Protein AF-A0A3Q4N212-F1 (afdb_monomer_lite)

Organism: Neolamprologus brichardi (NCBI:txid32507)

pLDDT: mean 92.21, std 10.9, range [48.84, 98.31]

InterPro domains:
  IPR009072 Histone-fold [G3DSA:1.10.20.10] (1-96)
  IPR009072 Histone-fold [SSF47113] (2-69)
  IPR029003 CENP-S/Mhf1 [PF15630] (1-73)

Sequence (104 aa):
RLKAAVHYTVDRLCQKIGEDHRRPLSRQAIAAIAETTFRQIFAKDLEAFARHAKRSIVSVDDVKLVARRSTALSIHIQNKSDELTQEHMSLKKKTTAKRKNTET

Foldseek 3Di:
DVLVVLLVVLQVVQVVVCVVVVHHDDPVVSSVVSVCVVPDDLVVQQCVVCVVVVHRDGDLVSVLVVQVVDPVSSVVSVVVVVVVVVVVVVVVVVVVVVVVVVVD

Radius of gyration: 19.39 Å; chains: 1; bounding box: 55×32×46 Å

Structure (mmCIF, N/CA/C/O backbone):
data_AF-A0A3Q4N212-F1
#
_entry.id   AF-A0A3Q4N212-F1
#
loop_
_atom_site.group_PDB
_atom_site.id
_atom_site.type_symbol
_atom_site.label_atom_id
_atom_site.label_alt_id
_atom_site.label_comp_id
_atom_site.label_asym_id
_atom_site.label_entity_id
_atom_site.label_seq_id
_atom_site.pdbx_PDB_ins_code
_atom_site.Cartn_x
_atom_site.Cartn_y
_atom_site.Cartn_z
_atom_site.occupancy
_atom_site.B_iso_or_equiv
_atom_site.auth_seq_id
_atom_site.auth_comp_id
_atom_site.auth_asym_id
_atom_site.auth_atom_id
_atom_site.pdbx_PDB_model_num
ATOM 1 N N . ARG A 1 1 ? -4.250 -17.878 -5.297 1.00 90.06 1 ARG A N 1
ATOM 2 C CA . ARG A 1 1 ? -5.292 -16.887 -5.681 1.00 90.06 1 ARG A CA 1
ATOM 3 C C . ARG A 1 1 ? -4.896 -15.442 -5.358 1.00 90.06 1 ARG A C 1
ATOM 5 O O . ARG A 1 1 ? -4.750 -14.674 -6.293 1.00 90.06 1 ARG A O 1
ATOM 12 N N . LEU A 1 2 ? -4.666 -15.068 -4.089 1.00 93.69 2 LEU A N 1
ATOM 13 C CA . LEU A 1 2 ? -4.344 -13.675 -3.710 1.00 93.69 2 LEU A CA 1
ATOM 14 C C . LEU A 1 2 ? -3.071 -13.130 -4.379 1.00 93.69 2 LEU A C 1
ATOM 16 O O . LEU A 1 2 ? -3.114 -12.058 -4.966 1.00 93.69 2 LEU A O 1
ATOM 20 N N . LYS A 1 3 ? -1.972 -13.899 -4.380 1.00 94.94 3 LYS A N 1
ATOM 21 C CA . LYS A 1 3 ? -0.724 -13.506 -5.063 1.00 94.94 3 LYS A CA 1
ATOM 22 C C . LYS A 1 3 ? -0.922 -13.203 -6.554 1.00 94.94 3 LYS A C 1
ATOM 24 O O . LYS A 1 3 ? -0.390 -12.219 -7.043 1.00 94.94 3 LYS A O 1
ATOM 29 N N . ALA A 1 4 ? -1.715 -14.015 -7.257 1.00 96.19 4 ALA A N 1
ATOM 30 C CA . ALA A 1 4 ? -1.998 -13.813 -8.678 1.00 96.19 4 ALA A CA 1
ATOM 31 C C . ALA A 1 4 ? -2.825 -12.539 -8.925 1.00 96.19 4 ALA A C 1
ATOM 33 O O . ALA A 1 4 ? -2.525 -11.790 -9.847 1.00 96.19 4 ALA A O 1
ATOM 34 N N . ALA A 1 5 ? -3.813 -12.253 -8.068 1.00 97.12 5 ALA A N 1
ATOM 35 C CA . ALA A 1 5 ? -4.574 -11.004 -8.130 1.00 97.12 5 ALA A CA 1
ATOM 36 C C . ALA A 1 5 ? -3.694 -9.772 -7.851 1.00 97.12 5 ALA A C 1
ATOM 38 O O . ALA A 1 5 ? -3.799 -8.775 -8.559 1.00 97.12 5 ALA A O 1
ATOM 39 N N . VAL A 1 6 ? -2.789 -9.852 -6.865 1.00 96.94 6 VAL A N 1
ATOM 40 C CA . VAL A 1 6 ? -1.800 -8.790 -6.603 1.00 96.94 6 VAL A CA 1
ATOM 41 C C . VAL A 1 6 ? -0.896 -8.594 -7.817 1.00 96.94 6 VAL A C 1
ATOM 43 O O . VAL A 1 6 ? -0.750 -7.469 -8.278 1.00 96.94 6 VAL A O 1
ATOM 46 N N . HIS A 1 7 ? -0.347 -9.677 -8.372 1.00 97.62 7 HIS A N 1
ATOM 47 C CA . HIS A 1 7 ? 0.514 -9.617 -9.551 1.00 97.62 7 HIS A CA 1
ATOM 48 C C . HIS A 1 7 ? -0.194 -8.983 -10.752 1.00 97.62 7 HIS A C 1
ATOM 50 O O . HIS A 1 7 ? 0.388 -8.132 -11.411 1.00 97.62 7 HIS A O 1
ATOM 56 N N . TYR A 1 8 ? -1.456 -9.339 -11.005 1.00 97.88 8 TYR A N 1
ATOM 57 C CA . TYR A 1 8 ? -2.258 -8.732 -12.068 1.00 97.88 8 TYR A CA 1
ATOM 58 C C . TYR A 1 8 ? -2.411 -7.214 -11.890 1.00 97.88 8 TYR A C 1
ATOM 60 O O . TYR A 1 8 ? -2.197 -6.450 -12.828 1.00 97.88 8 TYR A O 1
ATOM 68 N N . THR A 1 9 ? -2.742 -6.750 -10.682 1.00 98.12 9 THR A N 1
ATOM 69 C CA . THR A 1 9 ? -2.874 -5.309 -10.418 1.00 98.12 9 THR A CA 1
ATOM 70 C C . THR A 1 9 ? -1.532 -4.586 -10.528 1.00 98.12 9 THR A C 1
ATOM 72 O O . THR A 1 9 ? -1.477 -3.496 -11.094 1.00 98.12 9 THR A O 1
ATOM 75 N N . VAL A 1 10 ? -0.449 -5.187 -10.025 1.00 97.94 10 VAL A N 1
ATOM 76 C CA . VAL A 1 10 ? 0.909 -4.631 -10.138 1.00 97.94 10 VAL A CA 1
ATOM 77 C C . VAL A 1 10 ? 1.330 -4.521 -11.600 1.00 97.94 10 VAL A C 1
ATOM 79 O O . VAL A 1 10 ? 1.796 -3.461 -12.000 1.00 97.94 10 VAL A O 1
ATOM 82 N N . ASP A 1 11 ? 1.095 -5.554 -12.409 1.00 97.81 11 ASP A N 1
ATOM 83 C CA . ASP A 1 11 ? 1.368 -5.543 -13.849 1.00 97.81 11 ASP A CA 1
ATOM 84 C C . ASP A 1 11 ? 0.656 -4.375 -14.545 1.00 97.81 11 ASP A C 1
ATOM 86 O O . ASP A 1 11 ? 1.301 -3.578 -15.223 1.00 97.81 11 ASP A O 1
ATOM 90 N N . ARG A 1 12 ? -0.641 -4.167 -14.279 1.00 98.06 12 ARG A N 1
ATOM 91 C CA . ARG A 1 12 ? -1.390 -3.032 -14.850 1.00 98.06 12 ARG A CA 1
ATOM 92 C C . ARG A 1 12 ? -0.843 -1.665 -14.436 1.00 98.06 12 ARG A C 1
ATOM 94 O O . ARG A 1 12 ? -0.806 -0.749 -15.255 1.00 98.06 12 ARG A O 1
ATOM 101 N N . LEU A 1 13 ? -0.437 -1.504 -13.176 1.00 97.81 13 LEU A N 1
ATOM 102 C CA . LEU A 1 13 ? 0.161 -0.253 -12.699 1.00 97.81 13 LEU A CA 1
ATOM 103 C C . LEU A 1 13 ? 1.539 -0.019 -13.333 1.00 97.81 13 LEU A C 1
ATOM 105 O O . LEU A 1 13 ? 1.831 1.092 -13.769 1.00 97.81 13 LEU A O 1
ATOM 109 N N . CYS A 1 14 ? 2.363 -1.064 -13.430 1.00 97.56 14 CYS A N 1
ATOM 110 C CA . CYS A 1 14 ? 3.670 -1.005 -14.075 1.00 97.56 14 CYS A CA 1
ATOM 111 C C . CYS A 1 14 ? 3.567 -0.727 -15.578 1.00 97.56 14 CYS A C 1
ATOM 113 O O . CYS A 1 14 ? 4.398 0.013 -16.093 1.00 97.56 14 CYS A O 1
ATOM 115 N N . GLN A 1 15 ? 2.560 -1.265 -16.271 1.00 96.38 15 GLN A N 1
ATOM 116 C CA . GLN A 1 15 ? 2.294 -0.954 -17.680 1.00 96.38 15 GLN A CA 1
ATOM 117 C C . GLN A 1 15 ? 1.990 0.531 -17.863 1.00 96.38 15 GLN A C 1
ATOM 119 O O . GLN A 1 15 ? 2.669 1.185 -18.646 1.00 96.38 15 GLN A O 1
ATOM 124 N N . LYS A 1 16 ? 1.071 1.087 -17.063 1.00 97.06 16 LYS A N 1
ATOM 125 C CA . LYS A 1 16 ? 0.743 2.518 -17.111 1.00 97.06 16 LYS A CA 1
ATOM 126 C C . LYS A 1 16 ? 1.972 3.402 -16.869 1.00 97.06 16 LYS A C 1
ATOM 128 O O . LYS A 1 16 ? 2.241 4.313 -17.638 1.00 97.06 16 LYS A O 1
ATOM 133 N N . ILE A 1 17 ? 2.758 3.096 -15.834 1.00 96.25 17 ILE A N 1
ATOM 134 C CA . ILE A 1 17 ? 4.009 3.819 -15.547 1.00 96.25 17 ILE A CA 1
ATOM 135 C C . ILE A 1 17 ? 5.002 3.659 -16.710 1.00 96.25 17 ILE A C 1
ATOM 137 O O . ILE A 1 17 ? 5.666 4.615 -17.104 1.00 96.25 17 ILE A O 1
ATOM 141 N N . GLY A 1 18 ? 5.114 2.459 -17.279 1.00 95.38 18 GLY A N 1
ATOM 142 C CA . GLY A 1 18 ? 5.997 2.193 -18.408 1.00 95.38 18 GLY A CA 1
ATOM 143 C C . GLY A 1 18 ? 5.607 2.962 -19.670 1.00 95.38 18 GLY A C 1
ATOM 144 O O . GLY A 1 18 ? 6.490 3.417 -20.392 1.00 95.38 18 GLY A O 1
ATOM 145 N N . GLU A 1 19 ? 4.312 3.153 -19.910 1.00 95.75 19 GLU A N 1
ATOM 146 C CA . GLU A 1 19 ? 3.779 3.995 -20.985 1.00 95.75 19 GLU A CA 1
ATOM 147 C C . GLU A 1 19 ? 4.0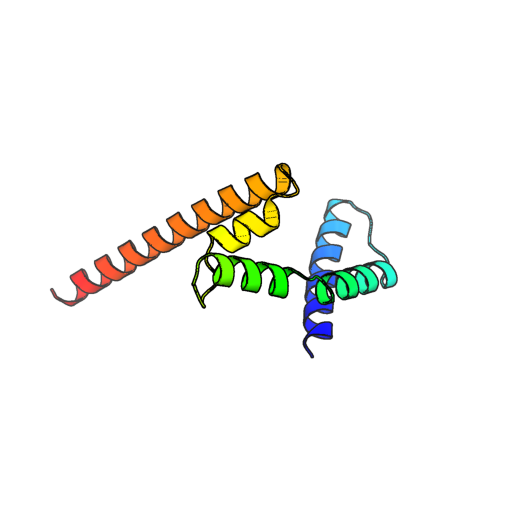74 5.478 -20.723 1.00 95.75 19 GLU A C 1
ATOM 149 O O . GLU A 1 19 ? 4.696 6.129 -21.568 1.00 95.75 19 GLU A O 1
ATOM 154 N N . ASP A 1 20 ? 3.731 5.981 -19.531 1.00 96.62 20 ASP A N 1
ATOM 155 C CA . ASP A 1 20 ? 3.938 7.379 -19.120 1.00 96.62 20 ASP A CA 1
ATOM 156 C C . ASP A 1 20 ? 5.419 7.793 -19.235 1.00 96.62 20 ASP A C 1
ATOM 158 O O . ASP A 1 20 ? 5.745 8.896 -19.681 1.00 96.62 20 ASP A O 1
ATOM 162 N N . HIS A 1 21 ? 6.338 6.883 -18.895 1.00 95.12 21 HIS A N 1
ATOM 163 C CA . HIS A 1 21 ? 7.784 7.111 -18.951 1.00 95.12 21 HIS A CA 1
ATOM 164 C C . HIS A 1 21 ? 8.462 6.581 -20.227 1.00 95.12 21 HIS A C 1
ATOM 166 O O . HIS A 1 21 ? 9.689 6.669 -20.342 1.00 95.12 21 HIS A O 1
ATOM 172 N N . ARG A 1 22 ? 7.698 6.022 -21.180 1.00 94.81 22 ARG A N 1
ATOM 173 C CA . ARG A 1 22 ? 8.197 5.371 -22.412 1.00 94.81 22 ARG A CA 1
ATOM 174 C C . ARG A 1 22 ? 9.307 4.345 -22.154 1.00 94.81 22 ARG A C 1
ATOM 176 O O . ARG A 1 22 ? 10.268 4.229 -22.917 1.00 94.81 22 ARG A O 1
ATOM 183 N N . ARG A 1 23 ? 9.200 3.614 -21.046 1.00 95.19 23 ARG A N 1
ATOM 184 C CA . ARG A 1 23 ? 10.180 2.627 -20.596 1.00 95.19 23 ARG A CA 1
ATOM 185 C C . ARG A 1 23 ? 9.462 1.433 -19.963 1.00 95.19 23 ARG A C 1
ATOM 187 O O . ARG A 1 23 ? 9.124 1.494 -18.781 1.00 95.19 23 ARG A O 1
ATOM 194 N N . PRO A 1 24 ? 9.238 0.340 -20.710 1.00 93.12 24 PRO A N 1
ATOM 195 C CA . PRO A 1 24 ? 8.569 -0.831 -20.164 1.00 93.12 24 PRO A CA 1
ATOM 196 C C . PRO A 1 24 ? 9.428 -1.499 -19.083 1.00 93.12 24 PRO A C 1
ATOM 198 O O . PRO A 1 24 ? 10.655 -1.565 -19.190 1.00 93.12 24 PRO A O 1
ATOM 201 N N . LEU A 1 25 ? 8.772 -2.019 -18.045 1.00 95.88 25 LEU A N 1
ATOM 202 C CA . LEU A 1 25 ? 9.420 -2.833 -17.020 1.00 95.88 25 LEU A CA 1
ATOM 203 C C . LEU A 1 25 ? 9.515 -4.291 -17.486 1.00 95.88 25 LEU A C 1
ATOM 205 O O . LEU A 1 25 ? 8.627 -4.801 -18.169 1.00 95.88 25 LEU A O 1
ATOM 209 N N . SER A 1 26 ? 10.587 -4.983 -17.096 1.00 97.56 26 SER A N 1
ATOM 210 C CA . SER A 1 26 ? 10.729 -6.411 -17.386 1.00 97.56 26 SER A CA 1
ATOM 211 C C . SER A 1 26 ? 9.733 -7.243 -16.574 1.00 97.56 26 SER A C 1
ATOM 213 O O . SER A 1 26 ? 9.337 -6.873 -15.466 1.00 97.56 26 SER A O 1
ATOM 215 N N . ARG A 1 27 ? 9.370 -8.423 -17.090 1.00 96.88 27 ARG A N 1
ATOM 216 C CA . ARG A 1 27 ? 8.465 -9.354 -16.391 1.00 96.88 27 ARG A CA 1
ATOM 217 C C . ARG A 1 27 ? 8.999 -9.747 -15.012 1.00 96.88 27 ARG A C 1
ATOM 219 O O . ARG A 1 27 ? 8.232 -9.885 -14.066 1.00 96.88 27 ARG A O 1
ATOM 226 N N . GLN A 1 28 ? 10.317 -9.887 -14.891 1.00 97.94 28 GLN A N 1
ATOM 227 C CA . GLN A 1 28 ? 11.000 -10.215 -13.643 1.00 97.94 28 GLN A CA 1
ATOM 228 C C . GLN A 1 28 ? 10.903 -9.066 -12.632 1.00 97.94 28 GLN A C 1
ATOM 230 O O . GLN A 1 28 ? 10.661 -9.318 -11.454 1.00 97.94 28 GLN A O 1
ATOM 235 N N . ALA A 1 29 ? 11.034 -7.810 -13.080 1.00 97.56 29 ALA A N 1
ATOM 236 C CA . ALA A 1 29 ? 10.866 -6.645 -12.212 1.00 97.56 29 ALA A CA 1
ATOM 237 C C . ALA A 1 29 ? 9.426 -6.543 -11.687 1.00 97.56 29 ALA A C 1
ATOM 239 O O . ALA A 1 29 ? 9.220 -6.344 -10.493 1.00 97.56 29 ALA A O 1
ATOM 240 N N . ILE A 1 30 ? 8.432 -6.756 -12.554 1.00 97.81 30 ILE A N 1
ATOM 241 C CA . ILE A 1 30 ? 7.010 -6.764 -12.175 1.00 97.81 30 ILE A CA 1
ATOM 242 C C . ILE A 1 30 ? 6.731 -7.864 -11.139 1.00 97.81 30 ILE A C 1
ATOM 244 O O . ILE A 1 30 ? 6.118 -7.596 -10.103 1.00 97.81 30 ILE A O 1
ATOM 248 N N . ALA A 1 31 ? 7.246 -9.076 -11.364 1.00 97.56 31 ALA A N 1
ATOM 249 C CA . ALA A 1 31 ? 7.113 -10.181 -10.418 1.00 97.56 31 ALA A CA 1
ATOM 250 C C . ALA A 1 31 ? 7.757 -9.861 -9.057 1.00 97.56 31 ALA A C 1
ATOM 252 O O . ALA A 1 31 ? 7.132 -10.070 -8.015 1.00 97.56 31 ALA A O 1
ATOM 253 N N . ALA A 1 32 ? 8.962 -9.284 -9.051 1.00 97.88 32 ALA A N 1
ATOM 254 C CA . ALA A 1 32 ? 9.657 -8.890 -7.826 1.00 97.88 32 ALA A CA 1
ATOM 255 C C . ALA A 1 32 ? 8.900 -7.805 -7.038 1.00 97.88 32 ALA A C 1
ATOM 257 O O . ALA A 1 32 ? 8.801 -7.884 -5.808 1.00 97.88 32 ALA A O 1
ATOM 258 N N . ILE A 1 33 ? 8.313 -6.821 -7.730 1.00 97.38 33 ILE A N 1
ATOM 259 C CA . ILE A 1 33 ? 7.462 -5.801 -7.103 1.00 97.38 33 ILE A CA 1
ATOM 260 C C . ILE A 1 33 ? 6.239 -6.473 -6.476 1.00 97.38 33 ILE A C 1
ATOM 262 O O . ILE A 1 33 ? 5.963 -6.251 -5.300 1.00 97.38 33 ILE A O 1
ATOM 266 N N . ALA A 1 34 ? 5.555 -7.358 -7.208 1.00 97.44 34 ALA A N 1
ATOM 267 C CA . ALA A 1 34 ? 4.381 -8.064 -6.701 1.00 97.44 34 ALA A CA 1
ATOM 268 C C . ALA A 1 34 ? 4.688 -8.916 -5.457 1.00 97.44 34 ALA A C 1
ATOM 270 O O . ALA A 1 34 ? 3.917 -8.916 -4.494 1.00 97.44 34 ALA A O 1
ATOM 271 N N . GLU A 1 35 ? 5.827 -9.610 -5.436 1.00 96.12 35 GLU A N 1
ATOM 272 C CA . GLU A 1 35 ? 6.272 -10.360 -4.261 1.00 96.12 35 GLU A CA 1
ATOM 273 C C . GLU A 1 35 ? 6.612 -9.465 -3.069 1.00 96.12 35 GLU A C 1
ATOM 275 O O . GLU A 1 35 ? 6.350 -9.843 -1.924 1.00 96.12 35 GLU A O 1
ATOM 280 N N . THR A 1 36 ? 7.204 -8.299 -3.325 1.00 96.38 36 THR A N 1
ATOM 281 C CA . THR A 1 36 ? 7.527 -7.312 -2.287 1.00 96.38 36 THR A CA 1
ATOM 282 C C . THR A 1 36 ? 6.246 -6.736 -1.689 1.00 96.38 36 THR A C 1
ATOM 284 O O . THR A 1 36 ? 6.077 -6.755 -0.472 1.00 96.38 36 THR A O 1
ATOM 287 N N . THR A 1 37 ? 5.286 -6.334 -2.527 1.00 95.88 37 THR A N 1
ATOM 288 C CA . THR A 1 37 ? 3.968 -5.854 -2.089 1.00 95.88 37 THR A CA 1
ATOM 289 C C . THR A 1 37 ? 3.228 -6.905 -1.264 1.00 95.88 37 THR A C 1
ATOM 291 O O . THR A 1 37 ? 2.653 -6.573 -0.231 1.00 95.88 37 THR A O 1
ATOM 294 N N . PHE A 1 38 ? 3.268 -8.180 -1.667 1.00 94.31 38 PHE A N 1
ATOM 295 C CA . PHE A 1 38 ? 2.598 -9.256 -0.932 1.00 94.31 38 PHE A CA 1
ATOM 296 C C . PHE A 1 38 ? 3.231 -9.535 0.441 1.00 94.31 38 PHE A C 1
ATOM 298 O O . PHE A 1 38 ? 2.531 -9.942 1.365 1.00 94.31 38 PHE A O 1
ATOM 305 N N . ARG A 1 39 ? 4.548 -9.339 0.584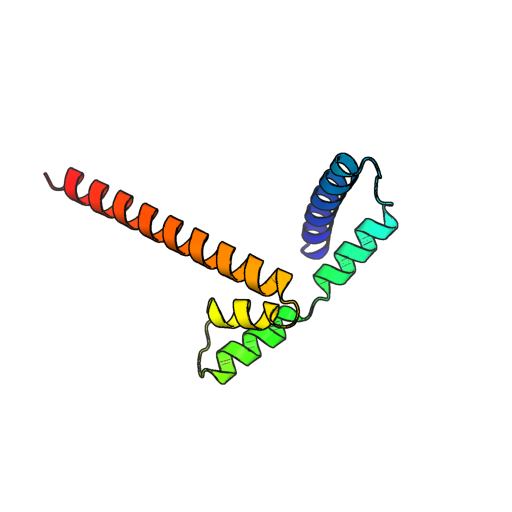 1.00 92.00 39 ARG A N 1
ATOM 306 C CA . ARG A 1 39 ? 5.282 -9.558 1.844 1.00 92.00 39 ARG A CA 1
ATOM 307 C C . ARG A 1 39 ? 5.231 -8.372 2.808 1.00 92.00 39 ARG A C 1
ATOM 309 O O . ARG A 1 39 ? 5.692 -8.502 3.940 1.00 92.00 39 ARG A O 1
ATOM 316 N N . GLN A 1 40 ? 4.701 -7.232 2.378 1.00 84.69 40 GLN A N 1
ATOM 317 C CA . GLN A 1 40 ? 4.741 -5.996 3.146 1.00 84.69 40 GLN A CA 1
ATOM 318 C C . GLN A 1 40 ? 4.013 -6.125 4.496 1.00 84.69 40 GLN A C 1
ATOM 320 O O . GLN A 1 40 ? 2.905 -6.648 4.589 1.00 84.69 40 GLN A O 1
ATOM 325 N N . ILE A 1 41 ? 4.639 -5.613 5.557 1.00 83.06 41 ILE A N 1
ATOM 326 C CA . ILE A 1 41 ? 4.255 -5.890 6.954 1.00 83.06 41 ILE A CA 1
ATOM 327 C C . ILE A 1 41 ? 3.148 -4.989 7.526 1.00 83.06 41 ILE A C 1
ATOM 329 O O . ILE A 1 41 ? 2.850 -5.082 8.716 1.00 83.06 41 ILE A O 1
ATOM 333 N N . PHE A 1 42 ? 2.499 -4.156 6.706 1.00 92.19 42 PHE A N 1
ATOM 334 C CA . PHE A 1 42 ? 1.569 -3.125 7.188 1.00 92.19 42 PHE A CA 1
ATOM 335 C C . PHE A 1 42 ? 0.426 -3.664 8.058 1.00 92.19 42 PHE A C 1
ATOM 337 O O . PHE A 1 42 ? -0.009 -2.977 8.973 1.00 92.19 42 PHE A O 1
ATOM 344 N N . ALA A 1 43 ? -0.041 -4.893 7.822 1.00 94.00 43 ALA A N 1
ATOM 345 C CA . ALA A 1 43 ? -1.119 -5.484 8.614 1.00 94.00 43 ALA A CA 1
ATOM 346 C C . ALA A 1 43 ? -0.778 -5.584 10.113 1.00 94.00 43 ALA A C 1
ATOM 348 O O . ALA A 1 43 ? -1.622 -5.276 10.951 1.00 94.00 43 ALA A O 1
ATOM 349 N N . LYS A 1 44 ? 0.463 -5.966 10.451 1.00 95.56 44 LYS A N 1
ATOM 350 C CA . LYS A 1 44 ? 0.904 -6.095 11.849 1.00 95.56 44 LYS A CA 1
ATOM 351 C C . LYS A 1 44 ? 1.039 -4.733 12.523 1.00 95.56 44 LYS A C 1
ATOM 353 O O . LYS A 1 44 ? 0.664 -4.585 13.682 1.00 95.56 44 LYS A O 1
ATOM 358 N N . ASP A 1 45 ? 1.539 -3.745 11.785 1.00 95.75 45 ASP A N 1
ATOM 359 C CA . ASP A 1 45 ? 1.672 -2.376 12.283 1.00 95.75 45 ASP A CA 1
ATOM 360 C C . ASP A 1 45 ? 0.290 -1.766 12.565 1.00 95.75 45 ASP A C 1
ATOM 362 O O . ASP A 1 45 ? 0.065 -1.223 13.644 1.00 95.75 45 ASP A O 1
ATOM 366 N N . LEU A 1 46 ? -0.666 -1.931 11.642 1.00 97.56 46 LEU A N 1
ATOM 367 C CA . LEU A 1 46 ? -2.042 -1.449 11.806 1.00 97.56 46 LEU A CA 1
ATOM 368 C C . LEU A 1 46 ? -2.743 -2.089 13.011 1.00 97.56 46 LEU A C 1
ATOM 370 O O . LEU A 1 46 ? -3.389 -1.390 13.791 1.00 97.56 46 LEU A O 1
ATOM 374 N N . GLU A 1 47 ? -2.591 -3.403 13.192 1.00 97.25 47 GLU A N 1
ATOM 375 C CA . GLU A 1 47 ? -3.118 -4.113 14.360 1.00 97.25 47 GLU A CA 1
ATOM 376 C C . GLU A 1 47 ? -2.505 -3.576 15.663 1.00 97.25 47 GLU A C 1
ATOM 378 O O . GLU A 1 47 ? -3.216 -3.320 16.638 1.00 97.25 47 GLU A O 1
ATOM 383 N N . ALA A 1 48 ? -1.185 -3.365 15.681 1.00 97.50 48 ALA A N 1
ATOM 384 C CA . ALA A 1 48 ? -0.485 -2.836 16.843 1.00 97.50 48 ALA A CA 1
ATOM 385 C C . ALA A 1 48 ? -0.932 -1.407 17.192 1.00 97.50 48 ALA A C 1
ATOM 387 O O . ALA A 1 48 ? -1.112 -1.111 18.374 1.00 97.50 48 ALA A O 1
ATOM 388 N N . PHE A 1 49 ? -1.156 -0.541 16.199 1.00 97.94 49 PHE A N 1
ATOM 389 C CA . PHE A 1 49 ? -1.642 0.827 16.412 1.00 97.94 49 PHE A CA 1
ATOM 390 C C . PHE A 1 49 ? -3.067 0.858 16.968 1.00 97.94 49 PHE A C 1
ATOM 392 O O . PHE A 1 49 ? -3.312 1.512 17.985 1.00 97.94 49 PHE A O 1
ATOM 399 N N . ALA A 1 50 ? -3.980 0.072 16.388 1.00 98.25 50 ALA A N 1
ATOM 400 C CA . ALA A 1 50 ? -5.342 -0.039 16.901 1.00 98.25 50 ALA A CA 1
ATOM 401 C C . ALA A 1 50 ? -5.347 -0.557 18.351 1.00 98.25 50 ALA A C 1
ATOM 403 O O . ALA A 1 50 ? -5.971 0.049 19.228 1.00 98.25 50 ALA A O 1
ATOM 404 N N . ARG A 1 51 ? -4.570 -1.614 18.633 1.00 98.00 51 ARG A N 1
ATOM 405 C CA . ARG A 1 51 ? -4.437 -2.189 19.979 1.00 98.00 51 ARG A CA 1
ATOM 406 C C . ARG A 1 51 ? -3.831 -1.203 20.978 1.00 98.00 51 ARG A C 1
ATOM 408 O O . ARG A 1 51 ? -4.296 -1.145 22.114 1.00 98.00 51 ARG A O 1
ATOM 415 N N . HIS A 1 52 ? -2.833 -0.416 20.576 1.00 97.94 52 HIS A N 1
ATOM 416 C CA . HIS A 1 52 ? -2.232 0.616 21.427 1.00 97.94 52 HIS A CA 1
ATOM 417 C C . HIS A 1 52 ? -3.271 1.653 21.881 1.00 97.94 52 HIS A C 1
ATOM 419 O O . HIS A 1 52 ? -3.286 2.054 23.042 1.00 97.94 52 HIS A O 1
ATOM 425 N N . ALA A 1 53 ? -4.207 2.005 20.999 1.00 97.56 53 ALA A N 1
ATOM 426 C CA . ALA A 1 53 ? -5.337 2.875 21.309 1.00 97.56 53 ALA A CA 1
ATOM 427 C C . ALA A 1 53 ? -6.530 2.146 21.970 1.00 97.56 53 ALA A C 1
ATOM 429 O O . ALA A 1 53 ? -7.621 2.709 22.041 1.00 97.56 53 ALA A O 1
ATOM 430 N N . LYS A 1 54 ? -6.350 0.902 22.443 1.00 98.00 54 LYS A N 1
ATOM 431 C CA . LYS A 1 54 ? -7.394 0.045 23.043 1.00 98.00 54 LYS A CA 1
ATOM 432 C C . LYS A 1 54 ? -8.598 -0.209 22.119 1.00 98.00 54 LYS A C 1
ATOM 434 O O . LYS A 1 54 ? -9.712 -0.425 22.592 1.00 98.00 54 LYS A O 1
ATOM 439 N N . ARG A 1 55 ? -8.385 -0.194 20.801 1.00 97.88 55 ARG A N 1
ATOM 440 C CA . ARG A 1 55 ? -9.393 -0.492 19.773 1.00 97.88 55 ARG A CA 1
ATOM 441 C C . ARG A 1 55 ? -9.119 -1.853 19.133 1.00 97.88 55 ARG A C 1
ATOM 443 O O . ARG A 1 55 ? -7.974 -2.273 19.008 1.00 97.88 55 ARG A O 1
ATOM 450 N N . SER A 1 56 ? -10.178 -2.522 18.682 1.00 96.25 56 SER A N 1
ATOM 451 C CA . SER A 1 56 ? -10.099 -3.732 17.843 1.00 96.25 56 SER A CA 1
ATOM 452 C C . SER A 1 56 ? -10.297 -3.442 16.351 1.00 96.25 56 SER A C 1
ATOM 454 O O . SER A 1 56 ? -10.072 -4.313 15.516 1.00 96.25 56 SER A O 1
ATOM 456 N N . ILE A 1 57 ? -10.714 -2.218 16.015 1.00 97.75 57 ILE A N 1
ATOM 457 C CA . ILE A 1 57 ? -10.987 -1.766 14.650 1.00 97.75 57 ILE A CA 1
ATOM 458 C C . ILE A 1 57 ? -9.957 -0.699 14.272 1.00 97.75 57 ILE A C 1
ATOM 460 O O . ILE A 1 57 ? -9.762 0.278 15.006 1.00 97.75 57 ILE A O 1
ATOM 464 N N . VAL A 1 58 ? -9.322 -0.898 13.116 1.00 97.94 58 VAL A N 1
ATOM 465 C CA . VAL A 1 58 ? -8.359 0.036 12.519 1.00 97.94 58 VAL A CA 1
ATOM 466 C C . VAL A 1 58 ? -9.077 1.315 12.084 1.00 97.94 58 VAL A C 1
ATOM 468 O O . VAL A 1 58 ? -10.104 1.257 11.406 1.00 97.94 58 VAL A O 1
ATOM 471 N N . SER A 1 59 ? -8.533 2.466 12.470 1.00 97.31 59 SER A N 1
ATOM 472 C CA . SER A 1 59 ? -9.020 3.792 12.093 1.00 97.31 59 SER A CA 1
ATOM 473 C C . SER A 1 59 ? -8.129 4.445 11.031 1.00 97.31 59 SER A C 1
ATOM 475 O O . SER A 1 59 ? -7.047 3.963 10.692 1.00 97.31 59 SER A O 1
ATOM 477 N N . VAL A 1 60 ? -8.584 5.586 10.508 1.00 97.25 60 VAL A N 1
ATOM 478 C CA . VAL A 1 60 ? -7.814 6.410 9.566 1.00 97.25 60 VAL A CA 1
ATOM 479 C C . VAL A 1 60 ? -6.497 6.895 10.184 1.00 97.25 60 VAL A C 1
ATOM 481 O O . VAL A 1 60 ? -5.486 6.966 9.486 1.00 97.25 60 VAL A O 1
ATOM 484 N N . ASP A 1 61 ? -6.480 7.179 11.487 1.00 97.25 61 ASP A N 1
ATOM 485 C CA . ASP A 1 61 ? -5.276 7.645 12.183 1.00 97.25 61 ASP A CA 1
ATOM 486 C C . ASP A 1 61 ? -4.183 6.572 12.210 1.00 97.25 61 ASP A C 1
ATOM 488 O O . ASP A 1 61 ? -3.009 6.890 12.030 1.00 97.25 61 ASP A O 1
ATOM 492 N N . ASP A 1 62 ? -4.564 5.296 12.330 1.00 97.94 62 ASP A N 1
ATOM 493 C CA . ASP A 1 62 ? -3.620 4.176 12.269 1.00 97.94 62 ASP A CA 1
ATOM 494 C C . ASP A 1 62 ? -2.949 4.106 10.879 1.00 97.94 62 ASP A C 1
ATOM 496 O O . ASP A 1 62 ? -1.739 3.905 10.770 1.00 97.94 62 ASP A O 1
ATOM 500 N N . VAL A 1 63 ? -3.711 4.347 9.803 1.00 97.19 63 VAL A N 1
ATOM 501 C CA . VAL A 1 63 ? -3.198 4.376 8.418 1.00 97.19 63 VAL A CA 1
ATOM 502 C C . VAL A 1 63 ? -2.294 5.588 8.178 1.00 97.19 63 VAL A C 1
ATOM 504 O O . VAL A 1 63 ? -1.228 5.454 7.572 1.00 97.19 63 VAL A O 1
ATOM 507 N N . LYS A 1 64 ? -2.669 6.766 8.687 1.00 97.31 64 LYS A N 1
ATOM 508 C CA . LYS A 1 64 ? -1.814 7.964 8.642 1.00 97.31 64 LYS A CA 1
ATOM 509 C C . LYS A 1 64 ? -0.498 7.726 9.384 1.00 97.31 64 LYS A C 1
ATOM 511 O O . LYS A 1 64 ? 0.563 8.114 8.896 1.00 97.31 64 LYS A O 1
ATOM 516 N N . LEU A 1 65 ? -0.541 7.013 10.511 1.00 97.25 65 LEU A N 1
ATOM 517 C CA . LEU A 1 65 ? 0.649 6.674 11.284 1.00 97.25 65 LEU A CA 1
ATOM 518 C C . LEU A 1 65 ? 1.583 5.708 10.535 1.00 97.25 65 LEU A C 1
ATOM 520 O O . LEU A 1 65 ? 2.801 5.849 10.643 1.00 97.25 65 LEU A O 1
ATOM 524 N N . VAL A 1 66 ? 1.062 4.787 9.714 1.00 96.44 66 VAL A N 1
ATOM 525 C CA . VAL A 1 66 ? 1.893 3.948 8.820 1.00 96.44 66 VAL A CA 1
ATOM 526 C C . VAL A 1 66 ? 2.690 4.809 7.827 1.00 96.44 66 VAL A C 1
ATOM 528 O O . VAL A 1 66 ? 3.871 4.549 7.587 1.00 96.44 66 VAL A O 1
ATOM 531 N N . ALA A 1 67 ? 2.085 5.868 7.283 1.00 96.50 67 ALA A N 1
ATOM 532 C CA . ALA A 1 67 ? 2.711 6.746 6.290 1.00 96.50 67 ALA A CA 1
ATOM 533 C C . ALA A 1 67 ? 3.780 7.704 6.861 1.00 96.50 67 ALA A C 1
ATOM 535 O O . ALA A 1 67 ? 4.536 8.303 6.093 1.00 96.50 67 ALA A O 1
ATOM 536 N N . ARG A 1 68 ? 3.903 7.820 8.192 1.00 96.19 68 ARG A N 1
ATOM 537 C CA . ARG A 1 68 ? 4.711 8.849 8.883 1.00 96.19 68 ARG A CA 1
ATOM 538 C C . ARG A 1 68 ? 6.197 8.895 8.520 1.00 96.19 68 ARG A C 1
ATOM 540 O O . ARG A 1 68 ? 6.857 9.894 8.773 1.00 96.19 68 ARG A O 1
ATOM 547 N N . ARG A 1 69 ? 6.760 7.798 7.998 1.00 95.50 69 ARG A N 1
ATOM 548 C CA . ARG A 1 69 ? 8.203 7.690 7.705 1.00 95.50 69 ARG A CA 1
ATOM 549 C C . ARG A 1 69 ? 8.639 8.526 6.502 1.00 95.50 69 ARG A C 1
ATOM 551 O O . ARG A 1 69 ? 9.824 8.805 6.376 1.00 95.50 69 ARG A O 1
ATOM 558 N N . SER A 1 70 ? 7.712 8.881 5.616 1.00 96.94 70 SER A N 1
ATOM 559 C CA . SER A 1 70 ? 7.981 9.705 4.440 1.00 96.94 70 SER A CA 1
ATOM 560 C C . SER A 1 70 ? 7.067 10.918 4.470 1.00 96.94 70 SER A C 1
ATOM 562 O O . SER A 1 70 ? 5.850 10.772 4.401 1.00 96.94 70 SER A O 1
ATOM 564 N N . THR A 1 71 ? 7.644 12.117 4.542 1.00 97.56 71 THR A N 1
ATOM 565 C CA . THR A 1 71 ? 6.879 13.372 4.574 1.00 97.56 71 THR A CA 1
ATOM 566 C C . THR A 1 71 ? 5.983 13.513 3.347 1.00 97.56 71 THR A C 1
ATOM 568 O O . THR A 1 71 ? 4.797 13.804 3.482 1.00 97.56 71 THR A O 1
ATOM 571 N N . ALA A 1 72 ? 6.517 13.230 2.154 1.00 98.19 72 ALA A N 1
ATOM 572 C CA . ALA A 1 72 ? 5.751 13.290 0.910 1.00 98.19 72 ALA A CA 1
ATOM 573 C C . ALA A 1 72 ? 4.569 12.306 0.919 1.00 98.19 72 ALA A C 1
ATOM 575 O O . ALA A 1 72 ? 3.455 12.669 0.539 1.00 98.19 72 ALA A O 1
ATOM 576 N N . LEU A 1 73 ? 4.788 11.081 1.411 1.00 97.56 73 LEU A N 1
ATOM 577 C CA . LEU A 1 73 ? 3.723 10.086 1.531 1.00 97.56 73 LEU A CA 1
ATOM 578 C C . LEU A 1 73 ? 2.688 10.494 2.586 1.00 97.56 73 LEU A C 1
ATOM 580 O O . LEU A 1 73 ? 1.494 10.376 2.340 1.00 97.56 73 LEU A O 1
ATOM 584 N N . SER A 1 74 ? 3.130 11.004 3.735 1.00 97.69 74 SER A N 1
ATOM 585 C CA . SER A 1 74 ? 2.252 11.459 4.814 1.00 97.69 74 SER A CA 1
ATOM 586 C C . SER A 1 74 ? 1.318 12.576 4.347 1.00 97.69 74 SER A C 1
ATOM 588 O O . SER A 1 74 ? 0.122 12.515 4.619 1.00 97.69 74 SER A O 1
ATOM 590 N N . ILE A 1 75 ? 1.840 13.560 3.607 1.00 98.19 75 ILE A N 1
ATOM 591 C CA . ILE A 1 75 ? 1.036 14.643 3.018 1.00 98.19 75 ILE A CA 1
ATOM 592 C C . ILE A 1 75 ? 0.029 14.071 2.018 1.00 98.19 75 ILE A C 1
ATOM 594 O O . ILE A 1 75 ? -1.156 14.385 2.084 1.00 98.19 75 ILE A O 1
ATOM 598 N N . HIS A 1 76 ? 0.479 13.192 1.119 1.00 98.31 76 HIS A N 1
ATOM 599 C CA . HIS A 1 76 ? -0.399 12.594 0.117 1.00 98.31 76 HIS A CA 1
ATOM 600 C C . HIS A 1 76 ? -1.559 11.806 0.749 1.00 98.31 76 HIS A C 1
ATOM 602 O O . HIS A 1 76 ? -2.713 11.975 0.357 1.00 98.31 76 HIS A O 1
ATOM 608 N N . ILE A 1 77 ? -1.272 10.981 1.760 1.00 97.94 77 ILE A N 1
ATOM 609 C CA . ILE A 1 77 ? -2.286 10.191 2.470 1.00 97.94 77 ILE A CA 1
ATOM 610 C C . ILE A 1 77 ? -3.234 11.085 3.276 1.00 97.94 77 ILE A C 1
ATOM 612 O O . ILE A 1 77 ? -4.435 10.814 3.310 1.00 97.94 77 ILE A O 1
ATOM 616 N N . GLN A 1 78 ? -2.732 12.161 3.889 1.00 97.56 78 GLN A N 1
ATOM 617 C CA . GLN A 1 78 ? -3.570 13.139 4.582 1.00 97.56 78 GLN A CA 1
ATOM 618 C C . GLN A 1 78 ? -4.569 13.788 3.615 1.00 97.56 78 GLN A C 1
ATOM 620 O O . GLN A 1 78 ? -5.771 13.711 3.854 1.00 97.56 78 GLN A O 1
ATOM 625 N N . ASN A 1 79 ? -4.094 14.307 2.481 1.00 97.88 79 ASN A N 1
ATOM 626 C CA . ASN A 1 79 ? -4.962 14.909 1.467 1.00 97.88 79 ASN A CA 1
ATOM 627 C C . ASN A 1 79 ? -6.016 13.910 0.971 1.00 97.88 79 ASN A C 1
ATOM 629 O O . ASN A 1 79 ? -7.202 14.232 0.897 1.00 97.88 79 ASN A O 1
ATOM 633 N N . LYS A 1 80 ? -5.611 12.657 0.712 1.00 97.81 80 LYS A N 1
ATOM 634 C CA . LYS A 1 80 ? -6.542 11.620 0.255 1.00 97.81 80 LYS A CA 1
ATOM 635 C C . LYS A 1 80 ? -7.601 11.266 1.302 1.00 97.81 80 LYS A C 1
ATOM 637 O O . LYS A 1 80 ? -8.751 11.010 0.950 1.00 97.81 80 LYS A O 1
ATOM 642 N N . SER A 1 81 ? -7.238 11.262 2.583 1.00 96.94 81 SER A N 1
ATOM 643 C CA . SER A 1 81 ? -8.183 11.073 3.689 1.00 96.94 81 SER A CA 1
ATOM 644 C C . SER A 1 81 ? -9.236 12.182 3.732 1.00 96.94 81 SER A C 1
ATOM 646 O O . SER A 1 81 ? -10.413 11.910 3.986 1.00 96.94 81 SER A O 1
ATOM 648 N N . ASP A 1 82 ? -8.822 13.426 3.507 1.00 96.25 82 ASP A N 1
ATOM 649 C CA . ASP A 1 82 ? -9.723 14.576 3.551 1.00 96.25 82 ASP A CA 1
ATOM 650 C C . ASP A 1 82 ? -10.698 14.551 2.366 1.00 96.25 82 ASP A C 1
ATOM 652 O O . ASP A 1 82 ? -11.904 14.705 2.568 1.00 96.25 82 ASP A O 1
ATOM 656 N N . GLU A 1 83 ? -10.216 14.227 1.160 1.00 96.75 83 GLU A N 1
ATOM 657 C CA . GLU A 1 83 ? -11.055 13.995 -0.027 1.00 96.75 83 GLU A CA 1
ATOM 658 C C . GLU A 1 83 ? -12.148 12.947 0.234 1.00 96.75 83 GLU A C 1
ATOM 660 O O . GLU A 1 83 ? -13.334 13.216 0.039 1.00 96.75 83 GLU A O 1
ATOM 665 N N . LEU A 1 84 ? -11.772 11.770 0.751 1.00 95.56 84 LEU A N 1
ATOM 666 C CA . LEU A 1 84 ? -12.718 10.684 1.039 1.00 95.56 84 LEU A CA 1
ATOM 667 C C . LEU A 1 84 ? -13.759 11.081 2.096 1.00 95.56 84 LEU A C 1
ATOM 669 O O . LEU A 1 84 ? -14.923 10.674 2.029 1.00 95.56 84 LEU A O 1
ATOM 673 N N . THR A 1 85 ? -13.361 11.906 3.066 1.00 94.44 85 THR A N 1
ATOM 674 C CA . THR A 1 85 ? -14.273 12.428 4.090 1.00 94.44 85 THR A CA 1
ATOM 675 C C . THR A 1 85 ? -15.318 13.354 3.467 1.00 94.44 85 THR A C 1
ATOM 677 O O . THR A 1 85 ? -16.509 13.235 3.778 1.00 94.44 85 THR A O 1
ATOM 680 N N . GLN A 1 86 ? -14.907 14.233 2.547 1.00 93.50 86 GLN A N 1
ATOM 681 C CA . GLN A 1 86 ? -15.825 15.113 1.819 1.00 93.50 86 GLN A CA 1
ATOM 682 C C . GLN A 1 86 ? -16.773 14.326 0.909 1.00 93.50 86 GLN A C 1
ATOM 684 O O . GLN A 1 86 ? -17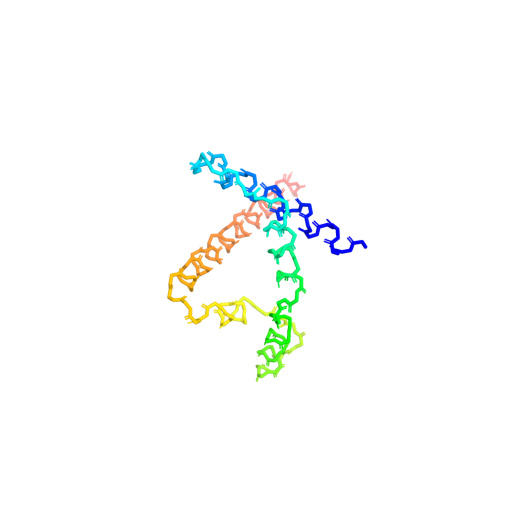.984 14.573 0.916 1.00 93.50 86 GLN A O 1
ATOM 689 N N . GLU A 1 87 ? -16.259 13.333 0.181 1.00 92.88 87 GLU A N 1
ATOM 690 C CA . GLU A 1 87 ? -17.071 12.449 -0.660 1.00 92.88 87 GLU A CA 1
ATOM 691 C C . GLU A 1 87 ? -18.164 11.754 0.164 1.00 92.88 87 GLU A C 1
ATOM 693 O O . GLU A 1 87 ? -19.348 11.827 -0.179 1.00 92.88 87 GLU A O 1
ATOM 698 N N . HIS A 1 88 ? -17.807 11.169 1.308 1.00 91.19 88 HIS A N 1
ATOM 699 C CA . HIS A 1 88 ? -18.761 10.489 2.183 1.00 91.19 88 HIS A CA 1
ATOM 700 C C . HIS A 1 88 ? -19.821 11.439 2.770 1.00 91.19 88 HIS A C 1
ATOM 702 O O . HIS A 1 88 ? -21.008 11.096 2.827 1.00 91.19 88 HIS A O 1
ATOM 708 N N . MET A 1 89 ? -19.431 12.660 3.152 1.00 89.44 89 MET A N 1
ATOM 709 C CA . MET A 1 89 ? -20.375 13.693 3.596 1.00 89.44 89 MET A CA 1
ATOM 710 C C . MET A 1 89 ? -21.349 14.095 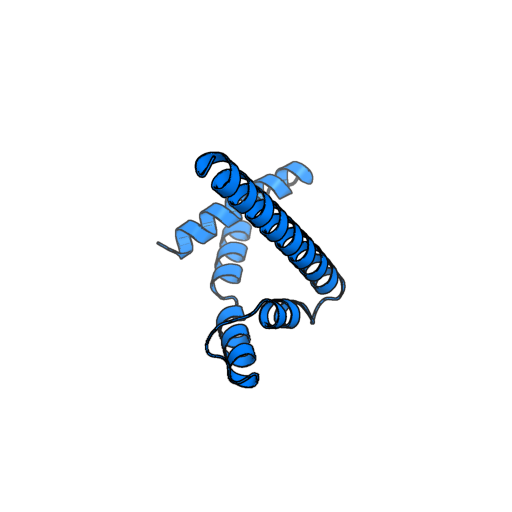2.482 1.00 89.44 89 MET A C 1
ATOM 712 O O . MET A 1 89 ? -22.548 14.256 2.732 1.00 89.44 89 MET A O 1
ATOM 716 N N . SER A 1 90 ? -20.866 14.219 1.243 1.00 88.19 90 SER A N 1
ATOM 717 C CA . SER A 1 90 ? -21.703 14.557 0.087 1.00 88.19 90 SER A CA 1
ATOM 718 C C . SER A 1 90 ? -22.739 13.466 -0.219 1.00 88.19 90 SER A C 1
ATOM 720 O O . SER A 1 90 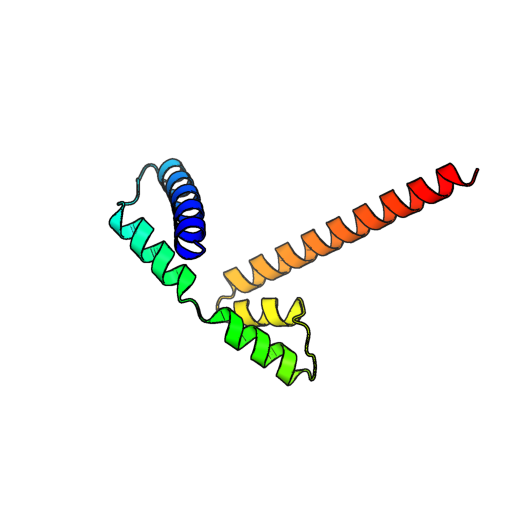? -23.909 13.767 -0.472 1.00 88.19 90 SER A O 1
ATOM 722 N N . LEU A 1 91 ? -22.347 12.193 -0.111 1.00 85.94 91 LEU A N 1
ATOM 723 C CA . LEU A 1 91 ? -23.229 11.045 -0.316 1.00 85.94 91 LEU A CA 1
ATOM 724 C C . LEU A 1 91 ? -24.320 10.978 0.759 1.00 85.94 91 LEU A C 1
ATOM 726 O O . LEU A 1 91 ? -25.491 10.794 0.424 1.00 85.94 91 LEU A O 1
ATOM 730 N N . LYS A 1 92 ? -23.974 11.214 2.032 1.00 81.50 92 LYS A N 1
ATOM 731 C CA . LYS A 1 92 ? -24.953 11.277 3.133 1.00 81.50 92 LYS A CA 1
ATOM 732 C C . LYS A 1 92 ? -25.983 12.392 2.955 1.00 81.50 92 LYS A C 1
ATOM 734 O O . LYS A 1 92 ? -27.166 12.187 3.233 1.00 81.50 92 LYS A O 1
ATOM 739 N N . LYS A 1 93 ? -25.572 13.566 2.467 1.00 79.00 93 LYS A N 1
ATOM 740 C CA . LYS A 1 93 ? -26.508 14.662 2.164 1.00 79.00 93 LYS A CA 1
ATOM 741 C C . LYS A 1 93 ? -27.483 14.269 1.047 1.00 79.00 93 LYS A C 1
ATOM 743 O O . LYS A 1 93 ? -28.684 14.482 1.197 1.00 79.00 93 LYS A O 1
ATOM 748 N N . LYS A 1 94 ? -26.999 13.623 -0.023 1.00 75.44 94 LYS A N 1
ATOM 749 C CA . LYS A 1 94 ? -27.840 13.143 -1.137 1.00 75.44 94 LYS A CA 1
ATOM 750 C C . LYS A 1 94 ? -28.856 12.081 -0.703 1.00 75.44 94 LYS A C 1
ATOM 752 O O . LYS A 1 94 ? -30.015 12.152 -1.104 1.00 75.44 94 LYS A O 1
ATOM 757 N N . THR A 1 95 ? -28.461 11.116 0.128 1.00 75.38 95 THR A N 1
ATOM 758 C CA . THR A 1 95 ? -29.380 10.066 0.606 1.00 75.38 95 THR A CA 1
ATOM 759 C C . THR A 1 95 ? -30.437 10.608 1.565 1.00 75.38 95 THR A C 1
ATOM 761 O O . THR A 1 95 ? -31.598 10.213 1.476 1.00 75.38 95 THR A O 1
ATOM 764 N N . THR A 1 96 ? -30.068 11.552 2.434 1.00 71.56 96 THR A N 1
ATOM 765 C CA . THR A 1 96 ? -31.003 12.199 3.369 1.00 71.56 96 THR A CA 1
ATOM 766 C C . THR A 1 96 ? -32.007 13.093 2.634 1.00 71.56 96 THR A C 1
ATOM 768 O O . THR A 1 96 ? -33.196 13.054 2.938 1.00 71.56 96 THR A O 1
ATOM 771 N N . ALA A 1 97 ? -31.559 13.839 1.617 1.00 67.62 97 ALA A N 1
ATOM 772 C CA . ALA A 1 97 ? -32.439 14.632 0.757 1.00 67.62 97 ALA A CA 1
ATOM 773 C C . ALA A 1 97 ? -33.417 13.755 -0.044 1.00 67.62 97 ALA A C 1
ATOM 775 O O . ALA A 1 97 ? -34.595 14.084 -0.141 1.00 67.62 97 ALA A O 1
ATOM 776 N N . LYS A 1 98 ? -32.957 12.603 -0.557 1.00 62.47 98 LYS A N 1
ATOM 777 C CA . LYS A 1 98 ? -33.818 11.651 -1.272 1.00 62.47 98 LYS A CA 1
ATOM 778 C C . LYS A 1 98 ? -34.911 11.065 -0.374 1.00 62.47 98 LYS A C 1
ATOM 780 O O . LYS A 1 98 ? -36.040 10.970 -0.826 1.00 62.47 98 LYS A O 1
ATOM 785 N N . ARG A 1 99 ? -34.597 10.718 0.884 1.00 64.19 99 ARG A N 1
ATOM 786 C CA . ARG A 1 99 ? -35.588 10.197 1.848 1.00 64.19 99 ARG A CA 1
ATOM 787 C C . ARG A 1 99 ? -36.696 11.208 2.144 1.00 64.19 99 ARG A C 1
ATOM 789 O O . ARG A 1 99 ? -37.861 10.847 2.029 1.00 64.19 99 ARG A O 1
ATOM 796 N N . LYS A 1 100 ? -36.332 12.470 2.399 1.00 60.28 100 LYS A N 1
ATOM 797 C CA . LYS A 1 100 ? -37.294 13.562 2.636 1.00 60.28 100 LYS A CA 1
ATOM 798 C C . LYS A 1 100 ? -38.273 13.782 1.480 1.00 60.28 100 LYS A C 1
ATOM 800 O O . LYS A 1 100 ? -39.398 14.177 1.729 1.00 60.28 100 LYS A O 1
ATOM 805 N N . ASN A 1 101 ? -37.851 13.515 0.246 1.00 59.06 101 ASN A N 1
ATOM 806 C CA . ASN A 1 101 ? -38.667 13.712 -0.954 1.00 59.06 101 ASN A CA 1
ATOM 807 C C . ASN A 1 101 ? -39.593 12.522 -1.281 1.00 59.06 101 ASN A C 1
ATOM 809 O O . ASN A 1 101 ? -40.338 12.587 -2.248 1.00 59.06 101 ASN A O 1
ATOM 813 N N . THR A 1 102 ? -39.487 11.415 -0.536 1.00 58.97 102 THR A N 1
ATOM 814 C CA . THR A 1 102 ? -40.361 10.226 -0.646 1.00 58.97 102 THR A CA 1
ATOM 815 C C . THR A 1 102 ? -41.396 10.141 0.476 1.00 58.97 102 THR A C 1
ATOM 817 O O . THR A 1 102 ? -42.288 9.305 0.403 1.00 58.97 102 THR A O 1
ATOM 820 N N . GLU A 1 103 ? -41.265 10.967 1.517 1.00 51.97 103 GLU A N 1
ATOM 821 C CA . GLU A 1 103 ? -42.209 11.060 2.645 1.00 51.97 103 GLU A CA 1
ATOM 822 C C . GLU A 1 103 ? -43.204 12.231 2.490 1.00 51.97 103 GLU A C 1
ATOM 824 O O . GLU A 1 103 ? -43.985 12.503 3.399 1.00 51.97 103 G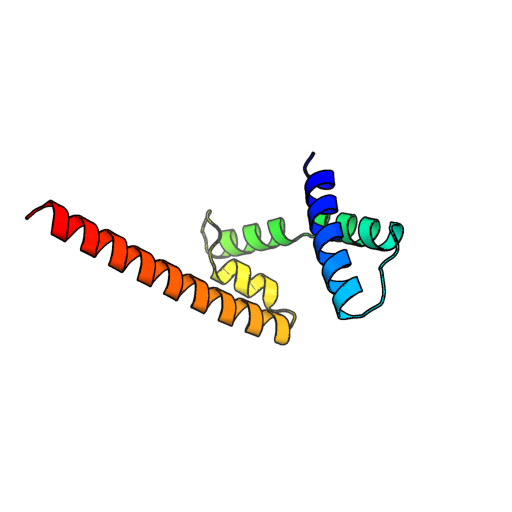LU A O 1
ATOM 829 N N . THR A 1 104 ? -43.179 12.905 1.337 1.00 48.84 104 THR A N 1
ATOM 830 C CA . THR A 1 104 ? -44.121 13.945 0.884 1.00 48.84 104 THR A CA 1
ATOM 831 C C . THR A 1 104 ? -44.744 13.519 -0.430 1.00 48.84 104 THR A C 1
ATOM 833 O O . THR A 1 104 ? -45.969 13.689 -0.583 1.00 48.84 104 THR A O 1
#

Secondary structure (DSSP, 8-state):
-HHHHHHHHHHHHHHHHHHHTT-PPPHHHHHHHHHHHHH-THHHHHHHHHHHTT-SS--HHHHHHHHTT-HHHHHHHHHHHHHHHHHHHHHHHHHHHHHHTT--